Protein AF-A0A924GUD5-F1 (afdb_monomer_lite)

Foldseek 3Di:
DDDDDDDDDDPQPPQCPQDADPDPPGKGKDKFQVQQVVQVVVCVVVVHDPVDGDRIHMDIGHDDPPDPVVVDDDDDDDCVVPDDDDDDDD

Secondary structure (DSSP, 8-state):
---------SSTTGGG-SPPPSSTTS-EEEEETHHHHTHHHHHHHTT--TT-----EEEEE---TT-SGGGPPPP---GGGT--------

Radius of gyration: 18.14 Å; chains: 1; bounding box: 36×36×57 Å

Sequence (90 aa):
MKTSRSAVGLILGFLSEVCPSPHADVLDTCAQAALADLHTLIRPLHGLPEREISVSGSALGYADPHALENKFVTERAALAQFATSAVCKG

pLDDT: mean 72.81, std 20.55, range [23.27, 93.0]

Structure (mmCIF, N/CA/C/O backbone):
data_AF-A0A924GUD5-F1
#
_entry.id   AF-A0A924GUD5-F1
#
loop_
_atom_site.group_PDB
_atom_site.id
_atom_site.type_symbol
_atom_site.label_atom_id
_atom_site.label_alt_id
_atom_site.label_comp_id
_atom_site.label_asym_id
_atom_site.label_entity_id
_atom_site.label_seq_id
_atom_site.pdbx_PDB_ins_code
_atom_site.Cartn_x
_atom_site.Cartn_y
_atom_site.Cartn_z
_atom_site.occupancy
_atom_site.B_iso_or_equiv
_atom_site.auth_seq_id
_atom_site.auth_comp_id
_atom_site.auth_asym_id
_atom_site.auth_atom_id
_atom_site.pdbx_PDB_model_num
ATOM 1 N N . MET A 1 1 ? -2.767 -13.781 -0.652 1.00 36.28 1 MET A N 1
ATOM 2 C CA . MET A 1 1 ? -4.098 -13.498 -0.074 1.00 36.28 1 MET A CA 1
ATOM 3 C C . MET A 1 1 ? -5.049 -13.226 -1.234 1.00 36.28 1 MET A C 1
ATOM 5 O O . MET A 1 1 ? -4.777 -12.319 -2.008 1.00 36.28 1 MET A O 1
ATOM 9 N N . LYS A 1 2 ? -6.022 -14.118 -1.480 1.00 27.02 2 LYS A N 1
ATOM 10 C CA . LYS A 1 2 ? -6.875 -14.103 -2.685 1.00 27.02 2 LYS A CA 1
ATOM 11 C C . LYS A 1 2 ? -7.872 -12.941 -2.628 1.00 27.02 2 LYS A C 1
ATOM 13 O O . LYS A 1 2 ? -8.522 -12.732 -1.613 1.00 27.02 2 LYS A O 1
ATOM 18 N N . THR A 1 3 ? -7.944 -12.213 -3.735 1.00 33.41 3 THR A N 1
ATOM 19 C CA . THR A 1 3 ? -8.712 -10.991 -3.972 1.00 33.41 3 THR A CA 1
ATOM 20 C C . THR A 1 3 ? -10.201 -11.279 -4.180 1.00 33.41 3 THR A C 1
ATOM 22 O O . THR A 1 3 ? -10.574 -12.108 -5.007 1.00 33.41 3 THR A O 1
ATOM 25 N N . SER A 1 4 ? -11.054 -10.548 -3.461 1.00 23.61 4 SER A N 1
ATOM 26 C CA . SER A 1 4 ? -12.488 -10.411 -3.736 1.00 23.61 4 SER A CA 1
ATOM 27 C C . SER A 1 4 ? -12.799 -8.926 -3.903 1.00 23.61 4 SER A C 1
ATOM 29 O O . SER A 1 4 ? -12.325 -8.096 -3.131 1.00 23.61 4 SER A O 1
ATOM 31 N N . ARG A 1 5 ? -13.531 -8.592 -4.966 1.00 34.84 5 ARG A N 1
ATOM 32 C CA . ARG A 1 5 ? -13.873 -7.225 -5.370 1.00 34.84 5 ARG A CA 1
ATOM 33 C C . ARG A 1 5 ? -14.930 -6.637 -4.431 1.00 34.84 5 ARG A C 1
ATOM 35 O O . ARG A 1 5 ? -15.982 -7.244 -4.288 1.00 34.84 5 ARG A O 1
ATOM 42 N N . SER A 1 6 ? -14.696 -5.421 -3.943 1.00 23.27 6 SER A N 1
ATOM 43 C CA . SER A 1 6 ? -15.743 -4.445 -3.618 1.00 23.27 6 SER A CA 1
ATOM 44 C C . SER A 1 6 ? -15.195 -3.041 -3.849 1.00 23.27 6 SER A C 1
ATOM 46 O O . SER A 1 6 ? -14.143 -2.673 -3.336 1.00 23.27 6 SER A O 1
ATOM 48 N N . ALA A 1 7 ? -15.890 -2.289 -4.697 1.00 30.98 7 ALA A N 1
ATOM 49 C CA . ALA A 1 7 ? -15.573 -0.912 -5.023 1.00 30.98 7 ALA A CA 1
ATOM 50 C C . ALA A 1 7 ? -15.803 -0.002 -3.807 1.00 30.98 7 ALA A C 1
ATOM 52 O O . ALA A 1 7 ? -16.908 0.047 -3.274 1.00 30.98 7 ALA A O 1
ATOM 53 N N . VAL A 1 8 ? -14.778 0.764 -3.428 1.00 31.42 8 VAL A N 1
ATOM 54 C CA . VAL A 1 8 ? -14.913 2.003 -2.653 1.00 31.42 8 VAL A CA 1
ATOM 55 C C . VAL A 1 8 ? -14.229 3.099 -3.464 1.00 31.42 8 VAL A C 1
ATOM 57 O O . VAL A 1 8 ? -13.051 3.008 -3.805 1.00 31.42 8 VAL A O 1
ATOM 60 N N . GLY A 1 9 ? -15.030 4.080 -3.874 1.00 30.03 9 GLY A N 1
ATOM 61 C CA . GLY A 1 9 ? -14.665 5.123 -4.821 1.00 30.03 9 GLY A CA 1
ATOM 62 C C . GLY A 1 9 ? -13.714 6.188 -4.266 1.00 30.03 9 GLY A C 1
ATOM 63 O O . GLY A 1 9 ? -13.794 6.604 -3.116 1.00 30.03 9 GLY A O 1
ATOM 64 N N . LEU A 1 10 ? -12.853 6.654 -5.171 1.00 32.97 10 LEU A N 1
ATOM 65 C CA . LEU A 1 10 ? -12.293 8.004 -5.305 1.00 32.97 10 LEU A CA 1
ATOM 66 C C . LEU A 1 10 ? -11.399 8.637 -4.214 1.00 32.97 10 LEU A C 1
ATOM 68 O O . LEU A 1 10 ? -10.853 9.697 -4.498 1.00 32.97 10 LEU A O 1
ATOM 72 N N . ILE A 1 11 ? -11.147 8.028 -3.048 1.00 39.62 11 ILE A N 1
ATOM 73 C CA . ILE A 1 11 ? -10.185 8.590 -2.055 1.00 39.62 11 ILE A CA 1
ATOM 74 C C . ILE A 1 11 ? -8.773 7.960 -2.150 1.00 39.62 11 ILE A C 1
ATOM 76 O O . ILE A 1 11 ? -7.795 8.531 -1.678 1.00 39.62 11 ILE A O 1
ATOM 80 N N . LEU A 1 12 ? -8.619 6.831 -2.854 1.00 42.28 12 LEU A N 1
ATOM 81 C CA . LEU A 1 12 ? -7.345 6.096 -3.005 1.00 42.28 12 LEU A CA 1
ATOM 82 C C . LEU A 1 12 ? -6.232 6.848 -3.769 1.00 42.28 12 LEU A C 1
ATOM 84 O O . LEU A 1 12 ? -5.072 6.447 -3.699 1.00 42.28 12 LEU A O 1
ATOM 88 N N . GLY A 1 13 ? -6.554 7.927 -4.490 1.00 43.88 13 GLY A N 1
ATOM 89 C CA . GLY A 1 13 ? -5.585 8.642 -5.330 1.00 43.88 13 GLY A CA 1
ATOM 90 C C . GLY A 1 13 ? -4.525 9.438 -4.557 1.00 43.88 13 GLY A C 1
ATOM 91 O O . GLY A 1 13 ? -3.406 9.568 -5.039 1.00 43.88 13 GLY A O 1
ATOM 92 N N . PHE A 1 14 ? -4.834 9.921 -3.348 1.00 46.09 14 PHE A N 1
ATOM 93 C CA . PHE A 1 14 ? -3.949 10.846 -2.622 1.00 46.09 14 PHE A CA 1
ATOM 94 C C . PHE A 1 14 ? -2.793 10.172 -1.870 1.00 46.09 14 PHE A C 1
ATOM 96 O O . PHE A 1 14 ? -1.797 10.822 -1.579 1.00 46.09 14 PHE A O 1
ATOM 103 N N . LEU A 1 15 ? -2.873 8.867 -1.586 1.00 49.53 15 LEU A N 1
ATOM 104 C CA . LEU A 1 15 ? -1.765 8.131 -0.953 1.00 49.53 15 LEU A CA 1
ATOM 105 C C . LEU A 1 15 ? -0.662 7.733 -1.944 1.00 49.53 15 LEU A C 1
ATOM 107 O O . LEU A 1 15 ? 0.360 7.193 -1.534 1.00 49.53 15 LEU A O 1
ATOM 111 N N . SER A 1 16 ? -0.875 7.972 -3.242 1.00 51.03 16 SER A N 1
ATOM 112 C CA . SER A 1 16 ? 0.006 7.501 -4.316 1.00 51.03 16 SER A CA 1
ATOM 113 C C . SER A 1 16 ? 1.098 8.508 -4.714 1.00 51.03 16 SER A C 1
ATOM 115 O O . SER A 1 16 ? 1.838 8.240 -5.654 1.00 51.03 16 SER A O 1
ATOM 117 N N . GLU A 1 17 ? 1.226 9.659 -4.039 1.00 49.66 17 GLU A N 1
ATOM 118 C CA . GLU A 1 17 ? 2.179 10.721 -4.428 1.00 49.66 17 GLU A CA 1
ATOM 119 C C . GLU A 1 17 ? 3.656 10.463 -4.052 1.00 49.66 17 GLU A C 1
ATOM 121 O O . GLU A 1 17 ? 4.478 11.372 -4.138 1.00 49.66 17 GLU A O 1
ATOM 126 N N . VAL A 1 18 ? 4.058 9.231 -3.715 1.00 55.50 18 VAL A N 1
ATOM 127 C CA . VAL A 1 18 ? 5.485 8.875 -3.588 1.00 55.50 18 VAL A CA 1
ATOM 128 C C . VAL A 1 18 ? 5.811 7.725 -4.540 1.00 55.50 18 VAL A C 1
ATOM 130 O O . VAL A 1 18 ? 5.431 6.573 -4.331 1.00 55.50 18 VAL A O 1
ATOM 133 N N . CYS A 1 19 ? 6.468 8.108 -5.634 1.00 50.12 19 CYS A N 1
ATOM 134 C CA . CYS A 1 19 ? 6.870 7.291 -6.775 1.00 50.12 19 CYS A CA 1
ATOM 135 C C . CYS A 1 19 ? 7.920 6.230 -6.374 1.00 50.12 19 CYS A C 1
ATOM 137 O O . CYS A 1 19 ? 8.796 6.554 -5.572 1.00 50.12 19 CYS A O 1
ATOM 139 N N . PRO A 1 20 ? 7.896 5.006 -6.943 1.00 54.59 20 PRO A N 1
ATOM 140 C CA . PRO A 1 20 ? 8.944 4.011 -6.725 1.00 54.59 20 PRO A CA 1
ATOM 141 C C . PRO A 1 20 ? 10.306 4.551 -7.159 1.00 54.59 20 PRO A C 1
ATOM 143 O O . PRO A 1 20 ? 10.461 5.099 -8.256 1.00 54.59 20 PRO A O 1
ATOM 146 N N . SER A 1 21 ? 11.292 4.393 -6.284 1.00 52.72 21 SER A N 1
ATOM 147 C CA . SER A 1 21 ? 12.628 4.914 -6.502 1.00 52.72 21 SER A CA 1
ATOM 148 C C . SER A 1 21 ? 13.523 3.895 -7.199 1.00 52.72 21 SER A C 1
ATOM 150 O O . SER A 1 21 ? 13.684 2.781 -6.712 1.00 52.72 21 SER A O 1
ATOM 152 N N . PRO A 1 22 ? 14.218 4.271 -8.280 1.00 55.91 22 PRO A N 1
ATOM 153 C CA . PRO A 1 22 ? 15.360 3.508 -8.768 1.00 55.91 22 PRO A CA 1
ATOM 154 C C . PRO A 1 22 ? 16.659 3.789 -7.980 1.00 55.91 22 PRO A C 1
ATOM 156 O O . PRO A 1 22 ? 17.724 3.336 -8.399 1.00 55.91 22 PRO A O 1
ATOM 159 N N . HIS A 1 23 ? 16.638 4.634 -6.941 1.00 57.25 23 HIS A N 1
ATOM 160 C CA . HIS A 1 23 ? 17.812 5.234 -6.279 1.00 57.25 23 HIS A CA 1
ATOM 161 C C . HIS A 1 23 ? 17.750 5.092 -4.745 1.00 57.25 23 HIS A C 1
ATOM 163 O O . HIS A 1 23 ? 16.683 5.177 -4.145 1.00 57.25 23 HIS A O 1
ATOM 169 N N . ALA A 1 24 ? 18.911 4.945 -4.099 1.00 55.47 24 ALA A N 1
ATOM 170 C CA . ALA A 1 24 ? 19.039 4.696 -2.656 1.00 55.47 24 ALA A CA 1
ATOM 171 C C . ALA A 1 24 ? 18.550 5.841 -1.740 1.00 55.47 24 ALA A C 1
ATOM 173 O O . ALA A 1 24 ? 18.487 5.649 -0.531 1.00 55.47 24 ALA A O 1
ATOM 174 N N . ASP A 1 25 ? 18.188 6.997 -2.304 1.00 60.53 25 ASP A N 1
ATOM 175 C CA . ASP A 1 25 ? 17.803 8.201 -1.555 1.00 60.53 25 ASP A CA 1
ATOM 176 C C . ASP A 1 25 ? 16.294 8.511 -1.605 1.00 60.53 25 ASP A C 1
ATOM 178 O O . ASP A 1 25 ? 15.851 9.502 -1.022 1.00 60.53 25 ASP A O 1
ATOM 182 N N . VAL A 1 26 ? 15.485 7.699 -2.300 1.00 65.25 26 VAL A N 1
ATOM 183 C CA . VAL A 1 26 ? 14.018 7.852 -2.318 1.00 65.25 26 VAL A CA 1
ATOM 184 C C . VAL A 1 26 ? 13.366 6.564 -1.823 1.00 65.25 26 VAL A C 1
ATOM 186 O O . VAL A 1 26 ? 13.813 5.463 -2.128 1.00 65.25 26 VAL A O 1
ATOM 189 N N . LEU A 1 27 ? 12.331 6.730 -1.004 1.00 73.50 27 LEU A N 1
ATOM 190 C CA . LEU A 1 27 ? 11.637 5.647 -0.320 1.00 73.50 27 LEU A CA 1
ATOM 191 C C . LEU A 1 27 ? 10.687 4.915 -1.273 1.00 73.50 27 LEU A C 1
ATOM 193 O O . LEU A 1 27 ? 9.941 5.539 -2.029 1.00 73.50 27 LEU A O 1
ATOM 197 N N . ASP A 1 28 ? 10.683 3.593 -1.177 1.00 77.75 28 ASP A N 1
ATOM 198 C CA . ASP A 1 28 ? 9.712 2.718 -1.813 1.00 77.75 28 ASP A CA 1
ATOM 199 C C . ASP A 1 28 ? 8.371 2.770 -1.083 1.00 77.75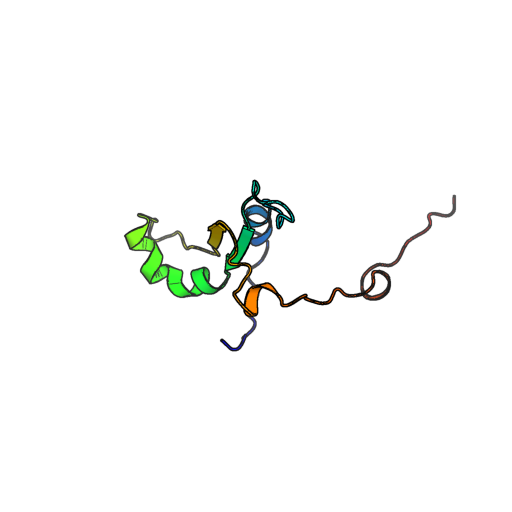 28 ASP A C 1
ATOM 201 O O . ASP A 1 28 ? 8.298 2.874 0.149 1.00 77.75 28 ASP A O 1
ATOM 205 N N . THR A 1 29 ? 7.295 2.649 -1.858 1.00 79.12 29 THR A N 1
ATOM 206 C CA . THR A 1 29 ? 5.930 2.612 -1.342 1.00 79.12 29 THR A CA 1
ATOM 207 C C . THR A 1 29 ? 5.187 1.355 -1.743 1.00 79.12 29 THR A C 1
ATOM 209 O O . THR A 1 29 ? 5.368 0.788 -2.821 1.00 79.12 29 THR A O 1
ATOM 212 N N . CYS A 1 30 ? 4.292 0.928 -0.858 1.00 82.44 30 CYS A N 1
ATOM 213 C CA . CYS A 1 30 ? 3.334 -0.125 -1.147 1.00 82.44 30 CYS A CA 1
ATOM 214 C C . CYS A 1 30 ? 1.955 0.303 -0.650 1.00 82.44 30 CYS A C 1
ATOM 216 O O . CYS A 1 30 ? 1.732 0.402 0.558 1.00 82.44 30 CYS A O 1
ATOM 218 N N . ALA A 1 31 ? 1.029 0.542 -1.580 1.00 83.00 31 ALA A N 1
ATOM 219 C CA . ALA A 1 31 ? -0.359 0.840 -1.255 1.00 83.00 31 ALA A CA 1
ATOM 220 C C . ALA A 1 31 ? -1.085 -0.426 -0.774 1.00 83.00 31 ALA A C 1
ATOM 222 O O . ALA A 1 31 ? -1.086 -1.464 -1.441 1.00 83.00 31 ALA A O 1
ATOM 223 N N . GLN A 1 32 ? -1.740 -0.335 0.380 1.00 84.00 32 GLN A N 1
ATOM 224 C CA . GLN A 1 32 ? -2.351 -1.464 1.073 1.00 84.00 32 GLN A CA 1
ATOM 225 C C . GLN A 1 32 ? -3.830 -1.188 1.348 1.00 84.00 32 GLN A C 1
ATOM 227 O O . GLN A 1 32 ? -4.210 -0.654 2.391 1.00 84.00 32 GLN A O 1
ATOM 232 N N . ALA A 1 33 ? -4.689 -1.626 0.425 1.00 85.75 33 ALA A N 1
ATOM 233 C CA . ALA A 1 33 ? -6.139 -1.622 0.637 1.00 85.75 33 ALA A CA 1
ATOM 234 C C . ALA A 1 33 ? -6.568 -2.558 1.784 1.00 85.75 33 ALA A C 1
ATOM 236 O O . ALA A 1 33 ? -7.587 -2.321 2.416 1.00 85.75 33 ALA A O 1
ATOM 237 N N . ALA A 1 34 ? -5.760 -3.575 2.112 1.00 83.56 34 ALA A N 1
ATOM 238 C CA . ALA A 1 34 ? -6.037 -4.518 3.199 1.00 83.56 34 ALA A CA 1
ATOM 239 C C . ALA A 1 34 ? -6.166 -3.852 4.584 1.00 83.56 34 ALA A C 1
ATOM 241 O O . ALA A 1 34 ? -6.802 -4.404 5.476 1.00 83.56 34 ALA A O 1
ATOM 242 N N . LEU A 1 35 ? -5.588 -2.660 4.777 1.00 82.44 35 LEU A N 1
ATOM 243 C CA . LEU A 1 35 ? -5.742 -1.901 6.022 1.00 82.44 35 LEU A CA 1
ATOM 244 C C . LEU A 1 35 ? -7.170 -1.369 6.213 1.00 82.44 35 LEU A C 1
ATOM 246 O O . LEU A 1 35 ? -7.572 -1.126 7.348 1.00 82.44 35 LEU A O 1
ATOM 250 N N . ALA A 1 36 ? -7.956 -1.258 5.138 1.00 87.62 36 ALA A N 1
ATOM 251 C CA . ALA A 1 36 ? -9.367 -0.901 5.227 1.00 87.62 36 ALA A CA 1
ATOM 252 C C . ALA A 1 36 ? -10.170 -1.951 6.002 1.00 87.62 36 ALA A C 1
ATOM 254 O O . ALA A 1 36 ? -10.962 -1.611 6.877 1.00 87.62 36 ALA A O 1
ATOM 255 N N . ASP A 1 37 ? -9.910 -3.234 5.741 1.00 87.62 37 ASP A N 1
ATOM 256 C CA . ASP A 1 37 ? -10.619 -4.347 6.382 1.00 87.62 37 ASP A CA 1
ATOM 257 C C . ASP A 1 37 ? -10.327 -4.423 7.891 1.00 87.62 37 ASP A C 1
ATOM 259 O O . ASP A 1 37 ? -11.117 -4.956 8.669 1.00 87.62 37 ASP A O 1
ATOM 263 N N . LEU A 1 38 ? -9.199 -3.852 8.323 1.00 87.19 38 LEU A N 1
ATOM 264 C CA . LEU A 1 38 ? -8.739 -3.840 9.711 1.00 87.19 38 LEU A CA 1
ATOM 265 C C . LEU A 1 38 ? -9.093 -2.538 10.448 1.00 87.19 38 LEU A C 1
ATOM 267 O O . LEU A 1 38 ? -8.563 -2.282 11.533 1.00 87.19 38 LEU A O 1
ATOM 271 N N . HIS A 1 39 ? -9.994 -1.713 9.902 1.00 86.56 39 HIS A N 1
ATOM 272 C CA . HIS A 1 39 ? -10.316 -0.399 10.463 1.00 86.56 39 HIS A CA 1
ATOM 273 C C . HIS A 1 39 ? -10.763 -0.446 11.937 1.00 86.56 39 HIS A C 1
ATOM 275 O O . HIS A 1 39 ? -10.454 0.476 12.689 1.00 86.56 39 HIS A O 1
ATOM 281 N N . THR A 1 40 ? -11.440 -1.509 12.387 1.00 88.44 40 THR A N 1
ATOM 282 C CA . THR A 1 40 ? -11.872 -1.670 13.790 1.00 88.44 40 THR A CA 1
ATOM 283 C C . THR A 1 40 ? -10.704 -1.871 14.754 1.00 88.44 40 THR A C 1
ATOM 285 O O . THR A 1 40 ? -10.772 -1.404 15.890 1.00 88.44 40 THR A O 1
ATOM 288 N N . LEU A 1 41 ? -9.628 -2.519 14.299 1.00 90.31 41 LEU A N 1
ATOM 289 C CA . LEU A 1 41 ? -8.405 -2.740 15.074 1.00 90.31 41 LEU A CA 1
ATOM 290 C C . LEU A 1 41 ? -7.486 -1.516 15.038 1.00 90.31 41 LEU A C 1
ATOM 292 O O . LEU A 1 41 ? -6.880 -1.172 16.047 1.00 90.31 41 LEU A O 1
ATOM 296 N N . ILE A 1 42 ? -7.404 -0.837 13.892 1.00 88.12 42 ILE A N 1
ATOM 297 C CA . ILE A 1 42 ? -6.532 0.331 13.692 1.00 88.12 42 ILE A CA 1
ATOM 298 C C . ILE A 1 42 ? -7.082 1.568 14.409 1.00 88.12 42 ILE A C 1
ATOM 300 O O . ILE A 1 42 ? -6.320 2.339 14.991 1.00 88.12 42 ILE A O 1
ATOM 304 N N . ARG A 1 43 ? -8.409 1.752 14.406 1.00 87.75 43 ARG A N 1
ATOM 305 C CA . ARG A 1 43 ? -9.081 2.922 14.988 1.00 87.75 43 ARG A CA 1
ATOM 306 C C . ARG A 1 43 ? -8.631 3.254 16.422 1.00 87.75 43 ARG A C 1
ATOM 308 O O . ARG A 1 43 ? -8.190 4.386 16.623 1.00 87.75 43 ARG A O 1
ATOM 315 N N . PRO A 1 44 ? -8.677 2.329 17.406 1.00 89.38 44 PRO A N 1
ATOM 316 C CA . PRO A 1 44 ? -8.234 2.629 18.769 1.00 89.38 44 PRO A CA 1
ATOM 317 C C . PRO A 1 44 ? -6.725 2.880 18.875 1.00 89.38 44 PRO A C 1
ATOM 319 O O . PRO A 1 44 ? -6.306 3.661 19.723 1.00 89.38 44 PRO A O 1
ATOM 322 N N . LEU A 1 45 ? -5.912 2.265 18.011 1.00 90.44 45 LEU A N 1
ATOM 323 C CA . LEU A 1 45 ? -4.455 2.436 18.021 1.00 90.44 45 LEU A CA 1
ATOM 324 C C . LEU A 1 45 ? -4.030 3.831 17.544 1.00 90.44 45 LEU A C 1
ATOM 326 O O . LEU A 1 45 ? -2.990 4.332 17.959 1.00 90.44 45 LEU A O 1
ATOM 330 N N . HIS A 1 46 ? -4.823 4.449 16.667 1.00 85.50 46 HIS A N 1
ATOM 331 C CA . HIS A 1 46 ? -4.522 5.740 16.041 1.00 85.50 46 HIS A CA 1
ATOM 332 C C . HIS A 1 46 ? -5.396 6.885 16.581 1.00 85.50 46 HIS A C 1
ATOM 334 O O . HIS A 1 46 ? -5.327 8.002 16.075 1.00 85.50 46 HIS A O 1
ATOM 340 N N . GLY A 1 47 ? -6.233 6.622 17.592 1.00 89.00 47 GLY A N 1
ATOM 341 C CA . GLY A 1 47 ? -7.125 7.628 18.175 1.00 89.00 47 GLY A CA 1
ATOM 342 C C . GLY A 1 47 ? -8.202 8.135 17.210 1.00 89.00 47 GLY A C 1
ATOM 343 O O . GLY A 1 47 ? -8.670 9.263 17.349 1.00 89.00 47 GLY A O 1
ATOM 344 N N . LEU A 1 48 ? -8.585 7.323 16.223 1.00 86.50 48 LEU A N 1
ATOM 345 C CA . LEU A 1 48 ? -9.585 7.707 15.232 1.00 86.50 48 LEU A CA 1
ATOM 346 C C . LEU A 1 48 ? -11.000 7.727 15.863 1.00 86.50 48 LEU A C 1
ATOM 348 O O . LEU A 1 48 ? -11.355 6.802 16.602 1.00 86.50 48 LEU A O 1
ATOM 352 N N . PRO A 1 49 ? -11.836 8.743 15.571 1.00 88.75 49 PRO A N 1
ATOM 353 C CA . PRO A 1 49 ? -13.224 8.817 16.032 1.00 88.75 49 PRO A CA 1
ATOM 354 C C . PRO A 1 49 ? -14.084 7.644 15.546 1.00 88.75 49 PRO A C 1
ATOM 356 O O . PRO A 1 49 ? -13.835 7.071 14.491 1.00 88.75 49 PRO A O 1
ATOM 359 N N . GLU A 1 50 ? -15.179 7.332 16.251 1.00 84.19 50 GLU A N 1
ATOM 360 C CA . GLU A 1 50 ? -16.044 6.200 15.874 1.00 84.19 50 GLU A CA 1
ATOM 361 C C . GLU A 1 50 ? -16.657 6.299 14.474 1.00 84.19 50 GLU A C 1
ATOM 363 O O . GLU A 1 50 ? -16.902 5.272 13.840 1.00 84.19 50 GLU A O 1
ATOM 368 N N . ARG A 1 51 ? -16.880 7.528 14.001 1.00 88.06 51 ARG A N 1
ATOM 369 C CA . ARG A 1 51 ? -17.449 7.838 12.683 1.00 88.06 51 ARG A CA 1
ATOM 370 C C . ARG A 1 51 ? -16.422 7.826 11.544 1.00 88.06 51 ARG A C 1
ATOM 372 O O . ARG A 1 51 ? -16.786 8.121 10.411 1.00 88.06 51 ARG A O 1
ATOM 379 N N . GLU A 1 52 ? -15.155 7.555 11.845 1.00 86.94 52 GLU A N 1
ATOM 380 C CA . GLU A 1 52 ? -14.057 7.554 10.880 1.00 86.94 52 GLU A CA 1
ATOM 381 C C . GLU A 1 52 ? -13.475 6.147 10.739 1.00 86.94 52 GLU A C 1
ATOM 383 O O . GLU A 1 52 ? -13.406 5.367 11.694 1.00 86.94 52 GLU A O 1
ATOM 388 N N . ILE A 1 53 ? -13.062 5.817 9.518 1.00 85.75 53 ILE A N 1
ATOM 389 C CA . ILE A 1 53 ? -12.447 4.536 9.182 1.00 85.75 53 ILE A CA 1
ATOM 390 C C . ILE A 1 53 ? -11.203 4.776 8.333 1.00 85.75 53 ILE A C 1
ATOM 392 O O . ILE A 1 53 ? -11.154 5.707 7.528 1.00 85.75 53 ILE A O 1
ATOM 396 N N . SER A 1 54 ? -10.202 3.911 8.487 1.00 83.19 54 SER A N 1
ATOM 397 C CA . SER A 1 54 ? -9.114 3.833 7.516 1.00 83.19 54 SER A CA 1
ATOM 398 C C . SER A 1 54 ? -9.657 3.218 6.226 1.00 83.19 54 SER A C 1
ATOM 400 O O . SER A 1 54 ? -10.308 2.179 6.266 1.00 83.19 54 SER A O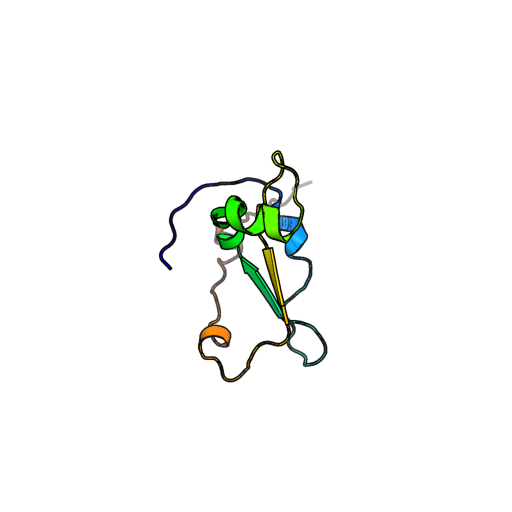 1
ATOM 402 N N . VAL A 1 55 ? -9.421 3.872 5.088 1.00 85.69 55 VAL A N 1
ATOM 403 C CA . VAL A 1 55 ? -9.844 3.387 3.757 1.00 85.69 55 VAL A CA 1
ATOM 404 C C . VAL A 1 55 ? -8.704 2.657 3.041 1.00 85.69 55 VAL A C 1
ATOM 406 O O . VAL A 1 55 ? -8.924 1.890 2.111 1.00 85.69 55 VAL A O 1
ATOM 409 N N . SER A 1 56 ? -7.466 2.924 3.441 1.00 85.38 56 SER A N 1
ATOM 410 C CA . SER A 1 56 ? -6.241 2.274 2.972 1.00 85.38 56 SER A CA 1
ATOM 411 C C . SER A 1 56 ? -5.070 2.794 3.808 1.00 85.38 56 SER A C 1
ATOM 413 O O . SER A 1 56 ? -5.222 3.734 4.593 1.00 85.38 56 SER A O 1
ATOM 415 N N . GLY A 1 57 ? -3.896 2.202 3.627 1.00 82.25 57 GLY A N 1
ATOM 416 C CA . GLY A 1 57 ? -2.643 2.797 4.080 1.00 82.25 57 GLY A CA 1
ATOM 417 C C . GLY A 1 57 ? -1.529 2.579 3.067 1.00 82.25 57 GLY A C 1
ATOM 418 O O . GLY A 1 57 ? -1.734 1.935 2.036 1.00 82.25 57 GLY A O 1
ATOM 419 N N . SER A 1 58 ? -0.356 3.126 3.367 1.00 83.31 58 SER A N 1
ATOM 420 C CA . SER A 1 58 ? 0.850 2.927 2.572 1.00 83.31 58 SER A CA 1
ATOM 421 C C . SER A 1 58 ? 2.011 2.587 3.491 1.00 83.31 58 SER A C 1
ATOM 423 O O . SER A 1 58 ? 2.269 3.314 4.451 1.00 83.31 58 SER A O 1
ATOM 425 N N . ALA A 1 59 ? 2.726 1.510 3.176 1.00 81.62 59 ALA A N 1
ATOM 426 C CA . ALA A 1 59 ? 4.068 1.317 3.704 1.00 81.62 59 ALA A CA 1
ATOM 427 C C . ALA A 1 59 ? 5.024 2.289 2.997 1.00 81.62 59 ALA A C 1
ATOM 429 O O . ALA A 1 59 ? 4.843 2.574 1.809 1.00 81.62 59 ALA A O 1
ATOM 430 N N . LEU A 1 60 ? 6.011 2.794 3.734 1.00 83.06 60 LEU A N 1
ATOM 431 C CA . LEU A 1 60 ? 7.062 3.682 3.245 1.00 83.06 60 LEU A CA 1
ATOM 432 C C . LEU A 1 60 ? 8.388 3.230 3.868 1.00 83.06 60 LEU A C 1
ATOM 434 O O . LEU A 1 60 ? 8.479 3.119 5.092 1.00 83.06 60 LEU A O 1
ATOM 438 N N . GLY A 1 61 ? 9.396 2.944 3.048 1.00 81.25 61 GLY A N 1
ATOM 439 C CA . GLY A 1 61 ? 10.684 2.430 3.522 1.00 81.25 61 GLY A CA 1
ATOM 440 C C . GLY A 1 61 ? 11.661 2.165 2.382 1.00 81.25 61 GLY A C 1
ATOM 441 O O . GLY A 1 61 ? 11.392 2.532 1.249 1.00 81.25 61 GLY A O 1
ATOM 442 N N . TYR A 1 62 ? 12.787 1.519 2.671 1.00 82.06 62 TYR A N 1
ATOM 443 C CA . TYR A 1 62 ? 13.698 1.022 1.636 1.00 82.06 62 TYR A CA 1
ATOM 444 C C . TYR A 1 62 ? 13.354 -0.429 1.308 1.00 82.06 62 TYR A C 1
ATOM 446 O O . TYR A 1 62 ? 13.300 -1.262 2.221 1.00 82.06 62 TYR A O 1
ATOM 454 N N . ALA A 1 63 ? 13.112 -0.740 0.035 1.00 81.88 63 ALA A N 1
ATOM 455 C CA . ALA A 1 63 ? 12.860 -2.110 -0.385 1.00 81.88 63 ALA A CA 1
ATOM 456 C C . ALA A 1 63 ? 14.102 -2.986 -0.175 1.00 81.88 63 ALA A C 1
ATOM 458 O O . ALA A 1 63 ? 15.224 -2.595 -0.493 1.00 81.88 63 ALA A O 1
ATOM 459 N N . ASP A 1 64 ? 13.894 -4.207 0.321 1.00 84.38 64 ASP A N 1
ATOM 460 C CA . ASP A 1 64 ? 14.939 -5.227 0.337 1.00 84.38 64 ASP A CA 1
ATOM 461 C C . ASP A 1 64 ? 15.190 -5.714 -1.105 1.00 84.38 64 ASP A C 1
ATOM 463 O O . ASP A 1 64 ? 14.301 -6.343 -1.695 1.00 84.38 64 ASP A O 1
ATOM 467 N N . PRO A 1 65 ? 16.377 -5.469 -1.695 1.00 82.31 65 PRO A N 1
ATOM 468 C CA . PRO A 1 65 ? 16.682 -5.894 -3.060 1.00 82.31 65 PRO A CA 1
ATOM 469 C C . PRO A 1 65 ? 16.860 -7.417 -3.187 1.00 82.31 65 PRO A C 1
ATOM 471 O O . PRO A 1 65 ? 16.874 -7.962 -4.299 1.00 82.31 65 PRO A O 1
ATOM 474 N N . HIS A 1 66 ? 17.026 -8.130 -2.071 1.00 85.06 66 HIS A N 1
ATOM 475 C CA . HIS A 1 66 ? 17.190 -9.579 -2.056 1.00 85.06 66 HIS A CA 1
ATOM 476 C C . HIS A 1 66 ? 15.858 -10.329 -1.967 1.00 85.06 66 HIS A C 1
ATOM 478 O O . HIS A 1 66 ? 15.795 -11.467 -2.444 1.00 85.06 66 HIS A O 1
ATOM 484 N N . ALA A 1 67 ? 14.799 -9.686 -1.468 1.00 84.06 67 ALA A N 1
ATOM 485 C CA . ALA A 1 67 ? 13.450 -10.237 -1.427 1.00 84.06 67 ALA A CA 1
ATOM 486 C C . ALA A 1 67 ? 12.923 -10.544 -2.842 1.00 84.06 67 ALA A C 1
ATOM 488 O O . ALA A 1 67 ? 13.085 -9.761 -3.783 1.00 84.06 67 ALA A O 1
ATOM 489 N N . LEU A 1 68 ? 12.318 -11.721 -3.020 1.00 89.69 68 LEU A N 1
ATOM 490 C CA . LEU A 1 68 ? 11.881 -12.197 -4.337 1.00 89.69 68 LEU A CA 1
ATOM 491 C C . LEU A 1 68 ? 10.660 -11.414 -4.834 1.00 89.69 68 LEU A C 1
ATOM 493 O O . LEU A 1 68 ? 10.565 -11.104 -6.021 1.00 89.69 68 LEU A O 1
ATOM 497 N N . GLU A 1 69 ? 9.747 -11.074 -3.927 1.00 86.06 69 GLU A N 1
ATOM 498 C CA . GLU A 1 69 ? 8.526 -10.322 -4.204 1.00 86.06 69 GLU A CA 1
ATOM 499 C C . GLU A 1 69 ? 8.803 -8.928 -4.783 1.00 86.06 69 GLU A C 1
ATOM 501 O O . GLU A 1 69 ? 8.039 -8.463 -5.627 1.00 86.06 69 GLU A O 1
ATOM 506 N N . ASN A 1 70 ? 9.936 -8.312 -4.429 1.00 84.38 70 ASN A N 1
ATOM 507 C CA . ASN A 1 70 ? 10.342 -6.990 -4.917 1.00 84.38 70 ASN A CA 1
ATOM 508 C C . ASN A 1 70 ? 10.908 -7.023 -6.345 1.00 84.38 70 ASN A C 1
ATOM 510 O O . ASN A 1 70 ? 11.133 -5.980 -6.952 1.00 84.38 70 ASN A O 1
ATOM 514 N N . LYS A 1 71 ? 11.129 -8.218 -6.907 1.00 84.81 71 LYS A N 1
ATOM 515 C CA . LYS A 1 71 ? 11.631 -8.403 -8.280 1.00 84.81 71 LYS A CA 1
ATOM 516 C C . LYS A 1 71 ? 10.508 -8.617 -9.292 1.00 84.81 71 LYS A C 1
ATOM 518 O O . LYS A 1 71 ? 10.771 -8.726 -10.489 1.00 84.81 71 LYS A O 1
ATOM 523 N N . PHE A 1 72 ? 9.263 -8.717 -8.830 1.00 87.19 72 PHE A N 1
ATOM 524 C CA . PHE A 1 72 ? 8.116 -8.959 -9.692 1.00 87.19 72 PHE A CA 1
ATOM 525 C C . PHE A 1 72 ? 7.690 -7.679 -10.422 1.00 87.19 72 PHE A C 1
ATOM 527 O O . PHE A 1 72 ? 7.297 -6.691 -9.805 1.00 87.19 72 PHE A O 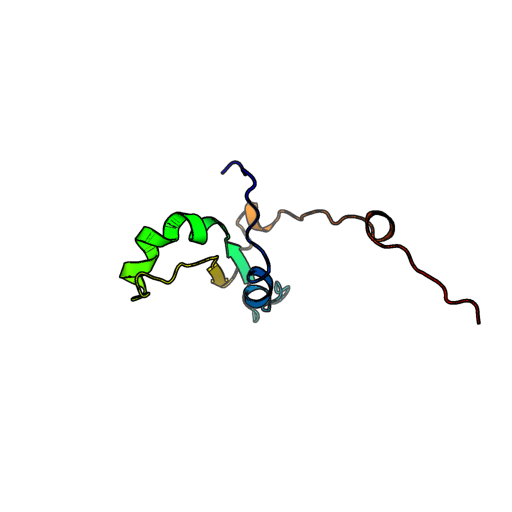1
ATOM 534 N N . VAL A 1 73 ? 7.717 -7.714 -11.755 1.00 87.56 73 VAL A N 1
ATOM 535 C CA . VAL A 1 73 ? 7.277 -6.602 -12.605 1.00 87.56 73 VAL A CA 1
ATOM 536 C C . VAL A 1 73 ? 5.861 -6.875 -13.098 1.00 87.56 73 VAL A C 1
ATOM 538 O O . VAL A 1 73 ? 5.580 -7.916 -13.687 1.00 87.56 73 VAL A O 1
ATOM 541 N N . THR A 1 74 ? 4.959 -5.924 -12.862 1.00 86.50 74 THR A N 1
ATOM 542 C CA . THR A 1 74 ? 3.569 -6.004 -13.325 1.00 86.50 74 THR A CA 1
ATOM 543 C C . THR A 1 74 ? 3.440 -5.480 -14.750 1.00 86.50 74 THR A C 1
ATOM 545 O O . THR A 1 74 ? 3.961 -4.415 -15.080 1.00 86.50 74 THR A O 1
ATOM 548 N N . GLU A 1 75 ? 2.687 -6.187 -15.586 1.00 92.25 75 GLU A N 1
ATOM 549 C CA . GLU A 1 75 ? 2.376 -5.725 -16.938 1.00 92.25 75 GLU A CA 1
ATOM 550 C C . GLU A 1 75 ? 1.453 -4.494 -16.912 1.00 92.25 75 GLU A C 1
ATOM 552 O O . GLU A 1 75 ? 0.748 -4.212 -15.932 1.00 92.25 75 GLU A O 1
ATOM 557 N N . ARG A 1 76 ? 1.464 -3.725 -18.001 1.00 90.56 76 ARG A N 1
ATOM 558 C CA . ARG A 1 76 ? 0.540 -2.610 -18.231 1.00 90.56 76 ARG A CA 1
ATOM 559 C C . ARG A 1 76 ? -0.163 -2.826 -19.561 1.00 90.56 76 ARG A C 1
ATOM 561 O O . ARG A 1 76 ? 0.472 -3.203 -20.541 1.00 90.56 76 ARG A O 1
ATOM 568 N N . ALA A 1 77 ? -1.472 -2.578 -19.578 1.00 92.88 77 ALA A N 1
ATOM 569 C CA . ALA A 1 77 ? -2.257 -2.595 -20.804 1.00 92.88 77 ALA A CA 1
ATOM 570 C C . ALA A 1 77 ? -1.683 -1.585 -21.811 1.00 92.88 77 ALA A C 1
ATOM 572 O O . ALA A 1 77 ? -1.248 -0.494 -21.431 1.00 92.88 77 ALA A O 1
ATOM 573 N N . ALA A 1 78 ? -1.690 -1.940 -23.094 1.00 93.00 78 ALA A N 1
ATOM 574 C CA . ALA A 1 78 ? -1.277 -1.023 -24.148 1.00 93.00 78 ALA A CA 1
ATOM 575 C C . ALA A 1 78 ? -2.284 0.133 -24.256 1.00 93.00 78 ALA A C 1
ATOM 577 O O . ALA A 1 78 ? -3.486 -0.080 -24.112 1.00 93.00 78 ALA A O 1
ATOM 578 N N . LEU A 1 79 ? -1.813 1.347 -24.566 1.00 93.00 79 LEU A N 1
ATOM 579 C CA . LEU A 1 79 ? -2.652 2.555 -24.616 1.00 93.00 79 LEU A CA 1
ATOM 580 C C . LEU A 1 79 ? -3.907 2.379 -25.488 1.00 93.00 79 LEU A C 1
ATOM 582 O O . LEU A 1 79 ? -5.006 2.755 -25.090 1.00 93.00 79 LEU A O 1
ATOM 586 N N . ALA A 1 80 ? -3.749 1.734 -26.645 1.00 92.44 80 ALA A N 1
ATOM 587 C CA . ALA A 1 80 ? -4.836 1.472 -27.587 1.00 92.44 80 ALA A CA 1
ATOM 588 C C . ALA A 1 80 ? -5.957 0.574 -27.023 1.00 92.44 80 ALA A C 1
ATOM 590 O O . ALA A 1 80 ? -7.039 0.525 -27.599 1.00 92.44 80 ALA A O 1
ATOM 591 N N . GLN A 1 81 ? -5.721 -0.142 -25.917 1.00 92.44 81 GLN A N 1
ATOM 592 C CA . GLN A 1 81 ? -6.725 -1.001 -25.281 1.00 92.44 81 GLN A CA 1
ATOM 593 C C . GLN A 1 81 ? -7.716 -0.219 -24.413 1.00 92.44 81 GLN A C 1
ATOM 595 O O . GLN A 1 81 ? -8.784 -0.744 -24.106 1.00 92.44 81 GLN A O 1
ATOM 600 N N . PHE A 1 82 ? -7.377 1.004 -23.994 1.00 91.94 82 PHE A N 1
ATOM 601 C CA . PHE A 1 82 ? -8.208 1.774 -23.063 1.00 91.94 82 PHE A CA 1
ATOM 602 C C . PHE A 1 82 ? -8.355 3.259 -23.416 1.00 91.94 82 PHE A C 1
ATOM 604 O O . PHE A 1 82 ? -9.150 3.948 -22.780 1.00 91.94 82 PHE A O 1
ATOM 611 N N . ALA A 1 83 ? -7.632 3.764 -24.418 1.00 92.50 83 ALA A N 1
ATOM 612 C CA . ALA A 1 83 ? -7.739 5.143 -24.875 1.00 92.50 83 ALA A CA 1
ATOM 613 C C . ALA A 1 83 ? -7.869 5.218 -26.401 1.00 92.50 83 ALA A C 1
ATOM 615 O O . ALA A 1 83 ? -7.207 4.493 -27.143 1.00 92.50 83 ALA A O 1
ATOM 616 N N . THR A 1 84 ? -8.702 6.146 -26.873 1.00 88.06 84 THR A N 1
ATOM 617 C CA . THR A 1 84 ? -8.812 6.511 -28.290 1.00 88.06 84 THR A CA 1
ATOM 618 C C . THR A 1 84 ? -8.428 7.975 -28.444 1.00 88.06 84 THR A C 1
ATOM 620 O O . THR A 1 84 ? -8.911 8.825 -27.697 1.00 88.06 84 THR A O 1
ATOM 623 N N . SER A 1 85 ? -7.565 8.288 -29.409 1.00 83.62 85 SER A N 1
ATOM 624 C CA . SER A 1 85 ? -7.291 9.674 -29.773 1.00 83.62 85 SER A CA 1
ATOM 625 C C . SER A 1 85 ? -8.424 10.206 -30.652 1.00 83.62 85 SER A C 1
ATOM 627 O O . SER A 1 85 ? -8.715 9.669 -31.719 1.00 83.62 85 SER A O 1
ATOM 629 N N . ALA A 1 86 ? -9.073 11.281 -30.208 1.00 80.00 86 ALA A N 1
ATOM 630 C CA . ALA A 1 86 ? -9.961 12.062 -31.056 1.00 80.00 86 ALA A CA 1
ATOM 631 C C . ALA A 1 86 ? -9.136 13.183 -31.701 1.00 80.00 86 ALA A C 1
ATOM 633 O O . ALA A 1 86 ? -8.622 14.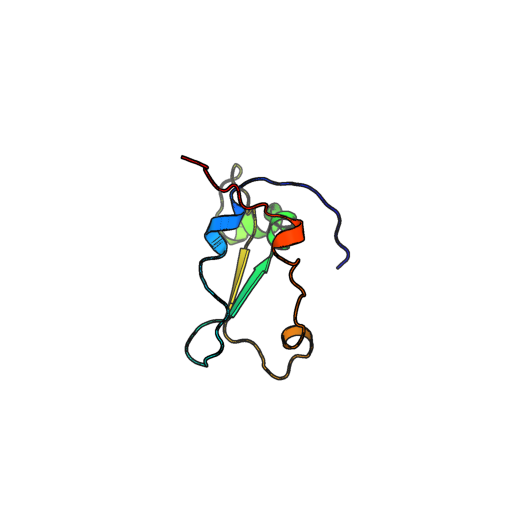059 -31.008 1.00 80.00 86 ALA A O 1
ATOM 634 N N . VAL A 1 87 ? -8.982 13.147 -33.025 1.00 77.19 87 VAL A N 1
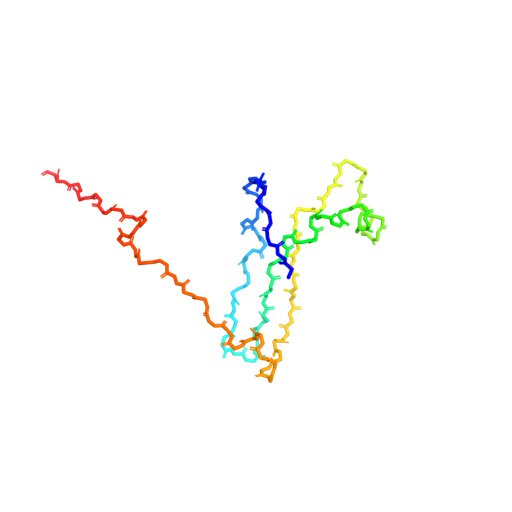ATOM 635 C CA . VAL A 1 87 ? -8.408 14.272 -33.775 1.00 77.19 87 VAL A CA 1
ATOM 636 C C . VAL A 1 87 ? -9.550 15.221 -34.120 1.00 77.19 87 VAL A C 1
ATOM 638 O O . VAL A 1 87 ? -10.422 14.872 -34.917 1.00 77.19 87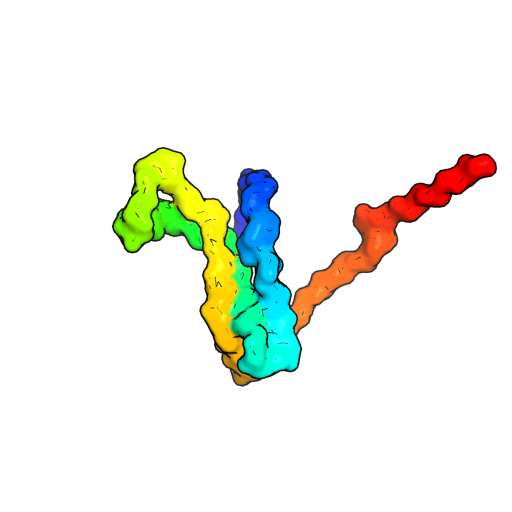 VAL A O 1
ATOM 641 N N . CYS A 1 88 ? -9.555 16.418 -33.532 1.00 58.66 88 CYS A N 1
ATOM 642 C CA . CYS A 1 88 ? -10.447 17.493 -33.960 1.00 58.66 88 CYS A CA 1
ATOM 643 C C . CYS A 1 88 ? -10.058 17.914 -35.383 1.00 58.66 88 CYS A C 1
ATOM 645 O O . CYS A 1 88 ? -9.024 18.552 -35.579 1.00 58.66 88 CYS A O 1
ATOM 647 N N . LYS A 1 89 ? -10.863 17.539 -36.382 1.00 62.75 89 LYS A N 1
ATOM 648 C CA . LYS A 1 89 ? -10.790 18.157 -37.711 1.00 62.75 89 LYS A CA 1
ATOM 649 C C . LYS A 1 89 ? -11.425 19.543 -37.607 1.00 62.75 89 LYS A C 1
ATOM 651 O O . LYS A 1 89 ? -12.618 19.632 -37.325 1.00 62.75 89 LYS A O 1
ATOM 656 N N . GLY A 1 90 ? -10.596 20.577 -37.747 1.00 56.62 90 GLY A N 1
ATOM 657 C CA . GLY A 1 90 ? -11.041 21.951 -37.994 1.00 56.62 90 GLY A CA 1
ATOM 658 C C . GLY A 1 90 ? -11.575 22.124 -39.406 1.00 56.62 90 GLY A C 1
ATOM 659 O O . GLY A 1 90 ? -11.219 21.291 -40.273 1.00 56.62 90 GLY A O 1
#